Protein AF-D4LCJ6-F1 (afdb_monomer_lite)

Radius of gyration: 15.69 Å; chains: 1; bounding box: 28×30×54 Å

Structure (mmCIF, N/CA/C/O backbone):
data_AF-D4LCJ6-F1
#
_entry.id   AF-D4LCJ6-F1
#
loop_
_atom_site.group_PDB
_atom_site.id
_atom_site.type_symbol
_atom_site.label_atom_id
_atom_site.label_alt_id
_atom_site.label_comp_id
_atom_site.label_asym_id
_atom_site.label_entity_id
_atom_site.label_seq_id
_atom_site.pdbx_PDB_ins_code
_atom_site.Cartn_x
_atom_site.Cartn_y
_atom_site.C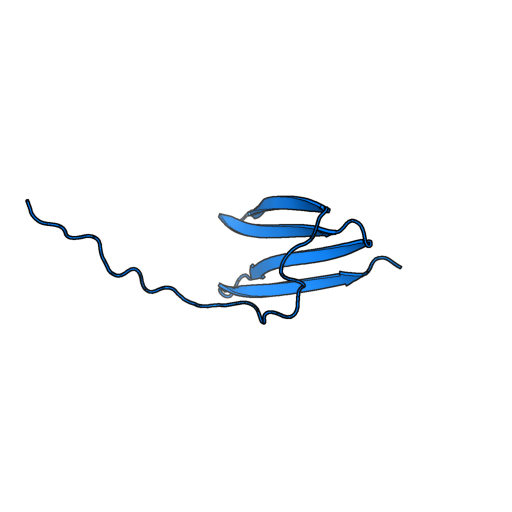artn_z
_atom_site.occupancy
_atom_site.B_iso_or_equiv
_atom_site.auth_seq_id
_atom_site.auth_comp_id
_atom_site.auth_asym_id
_atom_site.auth_atom_id
_atom_site.pdbx_PDB_model_num
ATOM 1 N N . MET A 1 1 ? 12.291 -19.426 35.248 1.00 42.31 1 MET A N 1
ATOM 2 C CA . MET A 1 1 ? 12.110 -19.014 33.836 1.00 42.31 1 MET A CA 1
ATOM 3 C C . MET A 1 1 ? 10.723 -19.450 33.379 1.00 42.31 1 MET A C 1
ATOM 5 O O . MET A 1 1 ? 10.460 -20.643 33.380 1.00 42.31 1 MET A O 1
ATOM 9 N N . LYS A 1 2 ? 9.816 -18.524 33.048 1.00 44.72 2 LYS A N 1
ATOM 10 C CA . LYS A 1 2 ? 8.513 -18.851 32.444 1.00 44.72 2 LYS A CA 1
ATOM 11 C C . LYS A 1 2 ? 8.442 -18.159 31.083 1.00 44.72 2 LYS A C 1
ATOM 13 O O . LYS A 1 2 ? 8.317 -16.943 31.032 1.00 44.72 2 LYS A O 1
ATOM 18 N N . LYS A 1 3 ? 8.568 -18.927 29.995 1.00 51.53 3 LYS A N 1
ATOM 19 C CA . LYS A 1 3 ? 8.232 -18.454 28.646 1.00 51.53 3 LYS A CA 1
ATOM 20 C C . LYS A 1 3 ? 6.712 -18.338 28.567 1.00 51.53 3 LYS A C 1
ATOM 22 O O . LYS A 1 3 ? 6.018 -19.345 28.673 1.00 51.53 3 LYS A O 1
ATOM 27 N N . LYS A 1 4 ? 6.208 -17.124 28.388 1.00 60.94 4 LYS A N 1
ATOM 28 C CA . LYS A 1 4 ? 4.849 -16.863 27.918 1.00 60.94 4 LYS A CA 1
ATOM 29 C C . LYS A 1 4 ? 4.957 -15.788 26.854 1.00 60.94 4 LYS A C 1
ATOM 31 O O . LYS A 1 4 ? 4.912 -14.610 27.177 1.00 60.94 4 LYS A O 1
ATOM 36 N N . ASN A 1 5 ? 5.122 -16.211 25.608 1.00 53.81 5 ASN A N 1
ATOM 37 C CA . ASN A 1 5 ? 4.896 -15.323 24.483 1.00 53.81 5 ASN A CA 1
ATOM 38 C C . ASN A 1 5 ? 3.808 -15.970 23.643 1.00 53.81 5 ASN A C 1
ATOM 40 O O . ASN A 1 5 ? 3.951 -17.074 23.122 1.00 53.81 5 ASN A O 1
ATOM 44 N N . GLU A 1 6 ? 2.684 -15.281 23.714 1.00 51.22 6 GLU A N 1
ATOM 45 C CA . GLU A 1 6 ? 1.371 -15.554 23.176 1.00 51.22 6 GLU A CA 1
ATOM 46 C C . GLU A 1 6 ? 1.422 -16.003 21.717 1.00 51.22 6 GLU A C 1
ATOM 48 O O . GLU A 1 6 ? 2.182 -15.487 20.897 1.00 51.22 6 GLU A O 1
ATOM 53 N N . ILE A 1 7 ? 0.565 -16.970 21.397 1.00 55.97 7 ILE A N 1
ATOM 54 C CA . ILE A 1 7 ? 0.208 -17.282 20.020 1.00 55.97 7 ILE A CA 1
ATOM 55 C C . ILE A 1 7 ? -0.593 -16.078 19.532 1.00 55.97 7 ILE A C 1
ATOM 57 O O . ILE A 1 7 ? -1.787 -15.957 19.796 1.00 55.97 7 ILE A O 1
ATOM 61 N N . VAL A 1 8 ? 0.094 -15.147 18.874 1.00 53.50 8 VAL A N 1
ATOM 62 C CA . VAL A 1 8 ? -0.558 -14.082 18.119 1.00 53.50 8 VAL A CA 1
ATOM 63 C C . VAL A 1 8 ? -1.359 -14.778 17.020 1.00 53.50 8 VAL A C 1
ATOM 65 O O . VAL A 1 8 ? -0.765 -15.547 16.257 1.00 53.50 8 VAL A O 1
ATOM 68 N N . PRO A 1 9 ? -2.681 -14.568 16.904 1.00 44.22 9 PRO A N 1
ATOM 69 C CA . PRO A 1 9 ? -3.400 -15.062 15.748 1.00 44.22 9 PRO A CA 1
ATOM 70 C C . PRO A 1 9 ? -2.835 -14.324 14.536 1.00 44.22 9 PRO A C 1
ATOM 72 O O . PRO A 1 9 ? -3.030 -13.119 14.362 1.00 44.22 9 PRO A O 1
ATOM 75 N N . SER A 1 10 ? -2.090 -15.050 13.706 1.00 45.72 10 SER A N 1
ATOM 76 C CA . SER A 1 10 ? -1.743 -14.631 12.362 1.00 45.72 10 SER A CA 1
ATOM 77 C C . SER A 1 10 ? -3.054 -14.496 11.600 1.00 45.72 10 SER A C 1
ATOM 79 O O . SER A 1 10 ? -3.572 -15.450 11.027 1.00 45.72 10 SER A O 1
ATOM 81 N N . ASN A 1 11 ? -3.631 -13.294 11.632 1.00 43.44 11 ASN A N 1
ATOM 82 C CA . ASN A 1 11 ? -4.715 -12.926 10.742 1.00 43.44 11 ASN A CA 1
ATOM 83 C C . ASN A 1 11 ? -4.137 -12.930 9.324 1.00 43.44 11 ASN A C 1
ATOM 85 O O . ASN A 1 11 ? -3.632 -11.920 8.820 1.00 43.44 11 ASN A O 1
ATOM 89 N N . SER A 1 12 ? -4.149 -14.121 8.728 1.00 46.97 12 SER A N 1
ATOM 90 C CA . SER A 1 12 ? -3.820 -14.430 7.349 1.00 46.97 12 SER A CA 1
ATOM 91 C C . SER A 1 12 ? -4.893 -13.830 6.444 1.00 46.97 12 SER A C 1
ATOM 93 O O . SER A 1 12 ? -5.563 -14.514 5.680 1.00 46.97 12 SER A O 1
ATOM 95 N N . ASN A 1 13 ? -5.012 -12.507 6.477 1.00 45.50 13 ASN A N 1
ATOM 96 C CA . ASN A 1 13 ? -5.520 -11.718 5.367 1.00 45.50 13 ASN A CA 1
ATOM 97 C C . ASN A 1 13 ? -4.412 -11.673 4.298 1.00 45.50 13 ASN A C 1
ATOM 99 O O . ASN A 1 13 ? -3.877 -10.611 3.960 1.00 45.50 13 ASN A O 1
ATOM 103 N N . SER A 1 14 ? -3.998 -12.865 3.861 1.00 48.50 14 SER A N 1
ATOM 104 C CA . SER A 1 14 ? -3.044 -13.095 2.792 1.00 48.50 14 SER A CA 1
ATOM 105 C C . SER A 1 14 ? -3.681 -12.575 1.516 1.00 48.50 14 SER A C 1
ATOM 107 O O . SER A 1 14 ? -4.715 -13.079 1.075 1.00 48.50 14 SER A O 1
ATOM 109 N N . PHE A 1 15 ? -3.085 -11.529 0.948 1.00 57.12 15 PHE A N 1
ATOM 110 C CA . PHE A 1 15 ? -3.413 -11.097 -0.403 1.00 57.12 15 PHE A CA 1
ATOM 111 C C . PHE A 1 15 ? -3.311 -12.310 -1.332 1.00 57.12 15 PHE A C 1
ATOM 113 O O . PHE A 1 15 ? -2.403 -13.123 -1.136 1.00 57.12 15 PHE A O 1
ATOM 120 N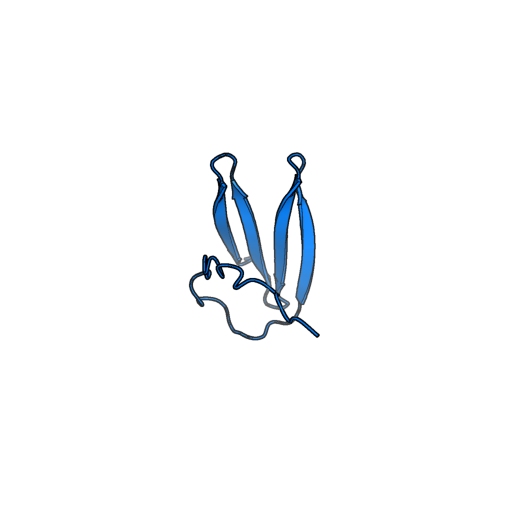 N . PRO A 1 16 ? -4.202 -12.454 -2.326 1.00 54.09 16 PRO A N 1
ATOM 121 C CA . PRO A 1 16 ? -3.998 -13.479 -3.331 1.00 54.09 16 PRO A CA 1
ATOM 122 C C . PRO A 1 16 ? -2.608 -13.246 -3.937 1.00 54.09 16 PRO A C 1
ATOM 124 O O . PRO A 1 16 ? -2.244 -12.111 -4.262 1.00 54.09 16 PRO A O 1
ATOM 127 N N . ASP A 1 17 ? -1.819 -14.317 -4.009 1.00 55.12 17 ASP A N 1
ATOM 128 C CA . ASP A 1 17 ? -0.400 -14.351 -4.391 1.00 55.12 17 ASP A CA 1
ATOM 129 C C . ASP A 1 17 ? -0.240 -14.127 -5.916 1.00 55.12 17 ASP A C 1
ATOM 131 O O . ASP A 1 17 ? 0.474 -14.833 -6.618 1.00 55.12 17 ASP A O 1
ATOM 135 N N . VAL A 1 18 ? -0.985 -13.161 -6.467 1.00 59.25 18 VAL A N 1
ATOM 136 C CA . VAL A 1 18 ? -1.077 -12.846 -7.905 1.00 59.25 18 VAL A CA 1
ATOM 137 C C . VAL A 1 18 ? 0.151 -12.064 -8.380 1.00 59.25 18 VAL A C 1
ATOM 139 O O . VAL A 1 18 ? 0.345 -11.857 -9.576 1.00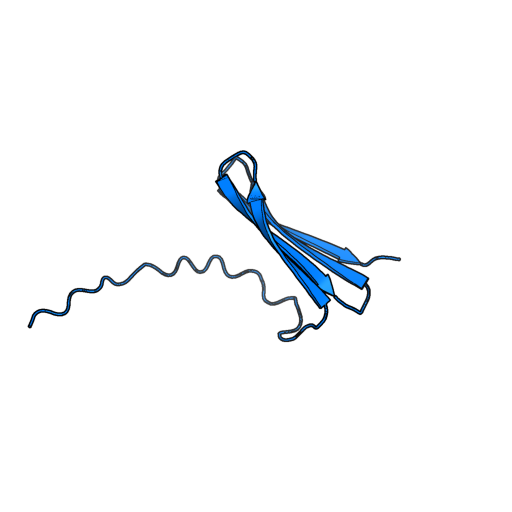 59.25 18 VAL A O 1
ATOM 142 N N . LEU A 1 19 ? 0.993 -11.600 -7.454 1.00 63.09 19 LEU A N 1
ATOM 143 C CA . LEU A 1 19 ? 2.184 -10.828 -7.778 1.00 63.09 19 LEU A CA 1
ATOM 144 C C . LEU A 1 19 ? 3.435 -11.723 -7.712 1.00 63.09 19 LEU A C 1
ATOM 146 O O . LEU A 1 19 ? 3.625 -12.427 -6.723 1.00 63.09 19 LEU A O 1
ATOM 150 N N . PRO A 1 20 ? 4.326 -11.667 -8.719 1.00 66.38 20 PRO A N 1
ATOM 151 C CA . PRO A 1 20 ? 5.659 -12.249 -8.671 1.00 66.38 20 PRO A CA 1
ATOM 152 C C . PRO A 1 20 ? 6.357 -12.015 -7.324 1.00 66.38 20 PRO A C 1
ATOM 154 O O . PRO A 1 20 ? 6.446 -10.881 -6.848 1.00 66.38 20 PRO A O 1
ATOM 157 N N . LYS A 1 21 ? 6.891 -13.096 -6.738 1.00 65.12 21 LYS A N 1
ATOM 158 C CA . LYS A 1 21 ? 7.488 -13.123 -5.387 1.00 65.12 21 LYS A CA 1
ATOM 159 C C . LYS A 1 21 ? 8.672 -12.173 -5.183 1.00 65.12 21 LYS A C 1
ATOM 161 O O . LYS A 1 21 ? 8.955 -11.801 -4.048 1.00 65.12 21 LYS A O 1
ATOM 166 N N . LYS A 1 22 ? 9.388 -11.797 -6.246 1.00 68.19 22 LYS A N 1
ATOM 167 C CA . LYS A 1 22 ? 10.507 -10.847 -6.191 1.00 68.19 22 LYS A CA 1
ATOM 168 C C . LYS A 1 22 ? 10.350 -9.822 -7.299 1.00 68.19 22 LYS A C 1
ATOM 170 O O . LYS A 1 22 ? 10.234 -10.190 -8.464 1.00 68.19 22 LYS A O 1
ATOM 175 N N . ARG A 1 23 ? 10.337 -8.550 -6.913 1.00 74.25 23 ARG A N 1
ATOM 176 C CA . ARG A 1 23 ? 10.182 -7.400 -7.803 1.00 74.25 23 ARG A CA 1
ATOM 177 C C . ARG A 1 23 ? 11.133 -6.307 -7.365 1.00 74.25 23 ARG A C 1
ATOM 179 O O . ARG A 1 23 ? 11.291 -6.082 -6.164 1.00 74.25 23 ARG A O 1
ATOM 186 N N . ARG A 1 24 ? 11.781 -5.677 -8.338 1.00 81.44 24 ARG A N 1
ATOM 187 C CA . ARG A 1 24 ? 12.675 -4.545 -8.124 1.00 81.44 24 ARG A CA 1
ATOM 188 C C . ARG A 1 24 ? 11.921 -3.270 -8.479 1.00 81.44 24 ARG A C 1
ATOM 190 O O . ARG A 1 24 ? 11.168 -3.251 -9.451 1.00 81.44 24 ARG A O 1
ATOM 197 N N . GLY A 1 25 ? 12.076 -2.240 -7.659 1.00 86.00 25 GLY A N 1
ATOM 198 C CA . GLY A 1 25 ? 11.349 -0.997 -7.843 1.00 86.00 25 GLY A CA 1
ATOM 199 C C . GLY A 1 25 ? 11.324 -0.132 -6.595 1.00 86.00 25 GLY A C 1
ATOM 200 O O . GLY A 1 25 ? 12.029 -0.384 -5.616 1.00 86.00 25 GLY A O 1
ATOM 201 N N . TRP A 1 26 ? 10.489 0.895 -6.648 1.00 90.50 26 TRP A N 1
ATOM 202 C CA . TRP A 1 26 ? 10.270 1.815 -5.548 1.00 90.50 26 TRP A CA 1
ATOM 203 C C . TRP A 1 26 ? 9.226 1.268 -4.573 1.00 90.50 26 TRP A C 1
ATOM 205 O O . TRP A 1 26 ? 8.194 0.731 -4.984 1.00 90.50 26 TRP A O 1
ATOM 215 N N . PHE A 1 27 ? 9.494 1.432 -3.280 1.00 90.88 27 PHE A N 1
ATOM 216 C CA . PHE A 1 27 ? 8.627 1.005 -2.190 1.00 90.88 27 PHE A CA 1
ATOM 217 C C . PHE A 1 27 ? 8.418 2.159 -1.211 1.00 90.88 27 PHE A C 1
ATOM 219 O O . PHE A 1 27 ? 9.380 2.796 -0.789 1.00 90.88 27 PHE A O 1
ATOM 226 N N . GLU A 1 28 ? 7.163 2.393 -0.837 1.00 91.69 28 GLU A N 1
ATOM 227 C CA . GLU A 1 28 ? 6.777 3.323 0.221 1.00 91.69 28 GLU A CA 1
ATOM 228 C C . GLU A 1 28 ? 5.775 2.642 1.144 1.00 91.69 28 GLU A C 1
ATOM 230 O O . GLU A 1 28 ? 4.770 2.084 0.698 1.00 91.69 28 GLU A O 1
ATOM 235 N N . GLU A 1 29 ? 6.036 2.736 2.438 1.00 93.31 29 GLU A N 1
ATOM 236 C CA . GLU A 1 29 ? 5.120 2.343 3.495 1.00 93.31 29 GLU A CA 1
ATOM 237 C C . GLU A 1 29 ? 4.833 3.563 4.362 1.00 93.31 29 GLU A C 1
ATOM 239 O O . GLU A 1 29 ? 5.709 4.399 4.593 1.00 93.31 29 GLU A O 1
ATOM 244 N N . GLY A 1 30 ? 3.598 3.686 4.827 1.00 93.25 30 GLY A N 1
ATOM 245 C CA . GLY A 1 30 ? 3.222 4.775 5.709 1.00 93.25 30 GLY A CA 1
ATOM 246 C C . GLY A 1 30 ? 1.850 4.579 6.317 1.00 93.25 30 GLY A C 1
ATOM 247 O O . GLY A 1 30 ? 1.192 3.556 6.133 1.00 93.25 30 GLY A O 1
ATOM 248 N N . THR A 1 31 ? 1.406 5.598 7.037 1.00 92.31 31 THR A N 1
ATOM 249 C CA . THR A 1 31 ? 0.077 5.668 7.635 1.00 92.31 31 THR A CA 1
ATOM 250 C C . THR A 1 31 ? -0.725 6.789 7.000 1.00 92.31 31 THR A C 1
ATOM 252 O O . THR A 1 31 ? -0.215 7.868 6.699 1.00 92.31 31 THR A O 1
ATOM 255 N N . ASP A 1 32 ? -2.000 6.522 6.745 1.00 87.19 32 ASP A N 1
ATOM 256 C CA . ASP A 1 32 ? -2.908 7.542 6.250 1.00 87.19 32 ASP A CA 1
ATOM 257 C C . ASP A 1 32 ? -3.346 8.510 7.365 1.00 87.19 32 ASP A C 1
ATOM 259 O O . ASP A 1 32 ? -2.972 8.380 8.530 1.00 87.19 32 ASP A O 1
ATOM 263 N N . LYS A 1 33 ? -4.188 9.489 7.013 1.00 87.38 33 LYS A N 1
ATOM 264 C CA . LYS A 1 33 ? -4.698 10.507 7.951 1.00 87.38 33 LYS A CA 1
ATOM 265 C C . LYS A 1 33 ? -5.502 9.938 9.130 1.00 87.38 33 LYS A C 1
ATOM 267 O O . LYS A 1 33 ? -5.787 10.676 10.064 1.00 87.38 33 LYS A O 1
ATOM 272 N N . LEU A 1 34 ? -5.910 8.672 9.065 1.00 86.69 34 LEU A N 1
ATOM 273 C CA . LEU A 1 34 ? -6.649 7.966 10.111 1.00 86.69 34 LEU A CA 1
ATOM 274 C C . LEU A 1 34 ? -5.759 6.955 10.854 1.00 86.69 34 LEU A C 1
ATOM 276 O O . LEU A 1 34 ? -6.269 6.144 11.621 1.00 86.69 34 LEU A O 1
ATOM 280 N N . GLY A 1 35 ? -4.441 6.983 10.626 1.00 88.50 35 GLY A N 1
ATOM 281 C CA . GLY A 1 35 ? -3.482 6.083 11.261 1.00 88.50 35 GLY A CA 1
ATOM 282 C C . GLY A 1 35 ? -3.489 4.665 10.691 1.00 88.50 35 GLY A C 1
ATOM 283 O O . GLY A 1 35 ? -2.940 3.758 11.312 1.00 88.50 35 GLY A O 1
ATOM 284 N N . ARG A 1 36 ? -4.101 4.438 9.523 1.00 89.69 36 ARG A N 1
ATOM 285 C CA . ARG A 1 36 ? -4.169 3.106 8.910 1.00 89.69 36 ARG A CA 1
ATOM 286 C C . ARG A 1 36 ? -2.970 2.875 7.996 1.00 89.69 36 ARG A C 1
ATOM 288 O O . ARG A 1 36 ? -2.638 3.771 7.216 1.00 89.69 36 ARG A O 1
ATOM 295 N N . PRO A 1 37 ? -2.342 1.691 8.046 1.00 90.31 37 PRO A N 1
ATOM 296 C CA . PRO A 1 37 ? -1.180 1.402 7.224 1.00 90.31 37 PRO A CA 1
ATOM 297 C C . 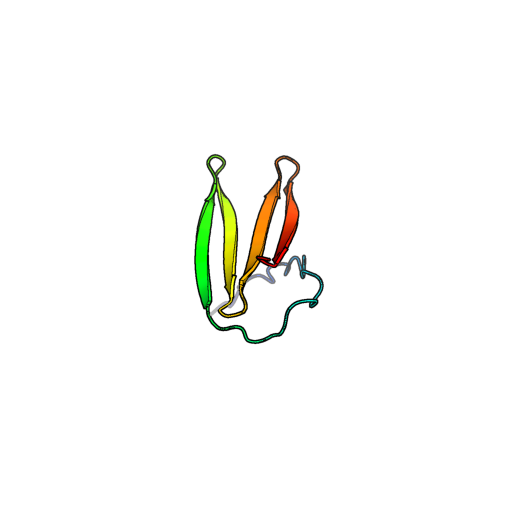PRO A 1 37 ? -1.547 1.340 5.737 1.00 90.31 37 PRO A C 1
ATOM 299 O O . PRO A 1 37 ? -2.611 0.837 5.352 1.00 90.31 37 PRO A O 1
ATOM 302 N N . PHE A 1 38 ? -0.635 1.821 4.900 1.00 91.06 38 PHE A N 1
ATOM 303 C CA . PHE A 1 38 ? -0.652 1.626 3.460 1.00 91.06 38 PHE A CA 1
ATOM 304 C C . PHE A 1 38 ? 0.736 1.219 2.957 1.00 91.06 38 PHE A C 1
ATOM 306 O O . PHE A 1 38 ? 1.757 1.660 3.476 1.00 91.06 38 PHE A O 1
ATOM 313 N N . GLU A 1 39 ? 0.757 0.434 1.884 1.00 92.94 39 GLU A N 1
ATOM 314 C CA . GLU A 1 39 ? 1.960 0.117 1.112 1.00 92.94 39 GLU A CA 1
ATOM 315 C C . GLU A 1 39 ? 1.740 0.560 -0.335 1.00 92.94 39 GLU A C 1
ATOM 317 O O . GLU A 1 39 ? 0.689 0.287 -0.922 1.00 92.94 39 GLU A O 1
ATOM 322 N N . LYS A 1 40 ? 2.735 1.193 -0.948 1.00 91.81 40 LYS A N 1
ATOM 323 C CA . LYS A 1 40 ? 2.798 1.446 -2.389 1.00 91.81 40 LYS A CA 1
ATOM 324 C C . LYS A 1 40 ? 4.062 0.806 -2.942 1.00 91.81 40 LYS A C 1
ATOM 326 O O . LYS A 1 40 ? 5.136 0.942 -2.364 1.00 91.81 40 LYS A O 1
ATOM 331 N N . LYS A 1 41 ? 3.941 0.134 -4.084 1.00 90.75 41 LYS A N 1
ATOM 332 C CA . LYS A 1 41 ? 5.082 -0.358 -4.856 1.00 90.75 41 LYS A CA 1
ATOM 333 C C . LYS A 1 41 ? 4.952 0.085 -6.300 1.00 90.75 41 LYS A C 1
ATOM 335 O O . LYS A 1 41 ? 3.858 0.027 -6.860 1.00 90.75 41 LYS A O 1
ATOM 340 N N . LEU A 1 42 ? 6.053 0.514 -6.892 1.00 90.00 42 LEU A N 1
ATOM 341 C CA . LEU A 1 42 ? 6.164 0.768 -8.319 1.00 90.00 42 LEU A CA 1
ATO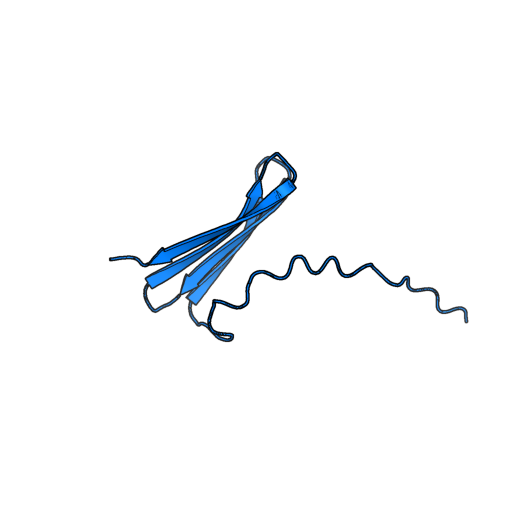M 342 C C . LEU A 1 42 ? 7.348 -0.033 -8.842 1.00 90.00 42 LEU A C 1
ATOM 344 O O . LEU A 1 42 ? 8.491 0.282 -8.521 1.00 90.00 42 LEU A O 1
ATOM 348 N N . ASP A 1 43 ? 7.057 -1.061 -9.623 1.00 88.81 43 ASP A N 1
ATOM 349 C CA . ASP A 1 43 ? 8.068 -1.932 -10.210 1.00 88.81 43 ASP A CA 1
ATOM 350 C C . ASP A 1 43 ? 8.778 -1.229 -11.383 1.00 88.81 43 ASP A C 1
ATOM 352 O O . ASP A 1 43 ? 8.204 -0.340 -12.020 1.00 88.81 43 ASP A O 1
ATOM 356 N N . GLU A 1 44 ? 10.004 -1.654 -11.701 1.00 86.44 44 GLU A N 1
ATOM 357 C CA . GLU A 1 44 ? 10.765 -1.169 -12.871 1.00 86.44 44 GLU A CA 1
ATOM 358 C C . GLU A 1 44 ? 10.004 -1.385 -14.195 1.00 86.44 44 GLU A C 1
ATOM 360 O O . GLU A 1 44 ? 10.062 -0.539 -15.083 1.00 86.44 44 GLU A O 1
ATOM 365 N N . ASP A 1 45 ? 9.182 -2.438 -14.275 1.00 83.06 45 ASP A N 1
ATOM 366 C CA . ASP A 1 45 ? 8.296 -2.742 -15.412 1.00 83.06 45 ASP A CA 1
ATOM 367 C C . ASP A 1 45 ? 7.065 -1.809 -15.510 1.00 83.06 45 ASP A C 1
ATOM 369 O O . ASP A 1 45 ? 6.119 -2.071 -16.259 1.00 83.06 45 ASP A O 1
ATOM 373 N N . GLY A 1 46 ? 7.011 -0.746 -14.699 1.00 84.38 46 GLY A N 1
ATOM 374 C CA . GLY A 1 46 ? 5.919 0.231 -14.690 1.00 84.38 46 GLY A CA 1
ATOM 375 C C . GLY A 1 46 ? 4.636 -0.259 -14.013 1.00 84.38 46 GLY A C 1
ATOM 376 O O . GLY A 1 46 ? 3.581 0.372 -14.139 1.00 84.38 46 GLY A O 1
ATOM 377 N N . LEU A 1 47 ? 4.694 -1.377 -13.287 1.00 87.94 47 LEU A N 1
ATOM 378 C CA . LEU A 1 47 ? 3.550 -1.917 -12.566 1.00 87.94 47 LEU A CA 1
ATOM 379 C C . LEU A 1 47 ? 3.442 -1.301 -11.172 1.00 87.94 47 LEU A C 1
ATOM 381 O O . LEU A 1 47 ? 4.302 -1.466 -10.311 1.00 87.94 47 LEU A O 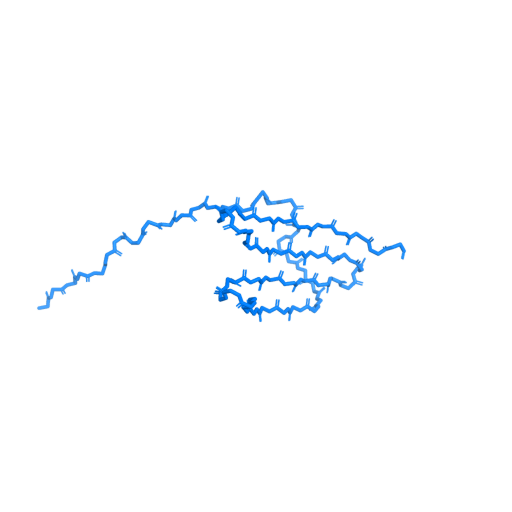1
ATOM 385 N N . TYR A 1 48 ? 2.339 -0.606 -10.946 1.00 90.00 48 TYR A N 1
ATOM 386 C CA . TYR A 1 48 ? 2.004 0.014 -9.681 1.00 90.00 48 TYR A CA 1
ATOM 387 C C . TYR A 1 48 ? 1.070 -0.878 -8.867 1.00 90.00 48 TYR A C 1
ATOM 389 O O . TYR A 1 48 ? 0.040 -1.349 -9.358 1.00 90.00 48 TYR A O 1
ATOM 397 N N . THR A 1 49 ? 1.389 -1.052 -7.590 1.00 90.50 49 THR A N 1
ATOM 398 C CA . THR A 1 49 ? 0.537 -1.732 -6.615 1.00 90.50 49 THR A CA 1
ATOM 399 C C . THR A 1 49 ? 0.359 -0.863 -5.379 1.00 90.50 49 THR A C 1
ATOM 401 O O . THR A 1 49 ? 1.294 -0.218 -4.914 1.00 90.50 49 THR A O 1
ATOM 404 N N . LYS A 1 50 ? -0.857 -0.827 -4.840 1.00 91.56 50 LYS A N 1
ATOM 405 C CA . LYS A 1 50 ? -1.170 -0.123 -3.597 1.00 91.56 50 LYS A CA 1
ATOM 406 C C . LYS A 1 50 ? -2.043 -0.991 -2.716 1.00 91.56 50 LYS A C 1
ATOM 408 O O . LYS A 1 50 ? -3.108 -1.423 -3.150 1.00 91.56 50 LYS A O 1
ATOM 413 N N . LYS A 1 51 ? -1.614 -1.199 -1.480 1.00 91.62 51 LYS A N 1
ATOM 414 C CA . LYS A 1 51 ? -2.400 -1.827 -0.422 1.00 91.62 51 LYS A CA 1
ATOM 415 C C . LYS A 1 51 ? -2.798 -0.761 0.581 1.00 91.62 51 LYS A C 1
ATOM 417 O O . LYS A 1 51 ? -1.961 0.028 1.002 1.00 91.62 51 LYS A O 1
ATOM 422 N N . GLU A 1 52 ? -4.062 -0.733 0.958 1.00 91.69 52 GLU A N 1
ATOM 423 C CA . GLU A 1 52 ? -4.581 0.199 1.957 1.00 91.69 52 GLU A CA 1
ATOM 424 C C . GLU A 1 52 ? -5.724 -0.440 2.745 1.00 91.69 52 GLU A C 1
ATOM 426 O O . GLU A 1 52 ? -6.321 -1.421 2.296 1.00 91.69 52 GLU A O 1
ATOM 431 N N . ILE A 1 53 ? -6.039 0.116 3.913 1.00 90.00 53 ILE A N 1
ATOM 432 C CA . ILE A 1 53 ? -7.212 -0.271 4.701 1.00 90.00 53 ILE A CA 1
ATOM 433 C C . ILE A 1 53 ? -8.288 0.807 4.538 1.00 90.00 53 ILE A C 1
ATOM 435 O O . ILE A 1 53 ? -8.052 1.992 4.773 1.00 90.00 53 ILE A O 1
ATOM 439 N N . LEU A 1 54 ? -9.479 0.397 4.112 1.00 88.25 54 LEU A N 1
ATOM 440 C CA . LEU A 1 54 ? -10.646 1.251 3.929 1.00 88.25 54 LEU A CA 1
ATOM 441 C C . LEU A 1 54 ? -11.301 1.619 5.271 1.00 88.25 54 LEU A C 1
ATOM 443 O O . LEU A 1 54 ? -10.854 1.228 6.350 1.00 88.25 54 LEU A O 1
ATOM 447 N N . LYS A 1 55 ? -12.317 2.495 5.230 1.00 85.38 55 LYS A N 1
ATOM 448 C CA . LYS A 1 55 ? -12.970 3.047 6.442 1.00 85.38 55 LYS A CA 1
ATOM 449 C C . LYS A 1 55 ? -13.704 1.987 7.256 1.00 85.38 55 LYS A C 1
ATOM 451 O O . LYS A 1 55 ? -13.745 2.087 8.471 1.00 85.38 55 LYS A O 1
ATOM 456 N N . ASP A 1 56 ? -14.221 0.983 6.574 1.00 88.44 56 ASP A N 1
ATOM 457 C CA . ASP A 1 56 ? -14.876 -0.204 7.116 1.00 88.44 56 ASP A CA 1
ATOM 458 C C . ASP A 1 56 ? -13.884 -1.263 7.639 1.00 88.44 56 ASP A C 1
ATOM 460 O O . ASP A 1 56 ? -14.301 -2.321 8.096 1.00 88.44 56 ASP A O 1
ATOM 464 N N . GLY A 1 57 ? -12.571 -1.009 7.568 1.00 85.31 57 GLY A N 1
ATOM 465 C CA . GLY A 1 57 ? -11.536 -1.978 7.939 1.00 85.31 57 GLY A CA 1
ATOM 466 C C . GLY A 1 57 ? -11.193 -2.978 6.830 1.00 85.31 57 GLY A C 1
ATOM 467 O O . GLY A 1 57 ? -10.276 -3.788 6.996 1.00 85.31 57 GLY A O 1
ATOM 468 N N . THR A 1 58 ? -11.863 -2.903 5.678 1.00 90.12 58 THR A N 1
ATOM 469 C CA . THR A 1 58 ? -11.597 -3.787 4.543 1.00 90.12 58 THR A CA 1
ATOM 470 C C . THR A 1 58 ? -10.230 -3.477 3.940 1.00 90.12 58 THR A C 1
ATOM 472 O O . THR A 1 58 ? -9.910 -2.332 3.618 1.00 90.12 58 THR A O 1
ATOM 475 N N . ARG A 1 59 ? -9.399 -4.505 3.749 1.00 87.25 59 ARG A N 1
ATOM 476 C CA . ARG A 1 59 ? -8.120 -4.361 3.041 1.00 87.25 59 ARG A CA 1
ATOM 477 C C . ARG A 1 59 ? -8.374 -4.298 1.538 1.00 87.25 59 ARG A C 1
ATOM 479 O O . ARG A 1 59 ? -9.007 -5.186 0.977 1.00 87.25 59 ARG A O 1
ATOM 486 N N . LYS A 1 60 ? -7.839 -3.278 0.876 1.00 89.88 60 LYS A N 1
ATOM 487 C CA . LYS A 1 60 ? -7.961 -3.062 -0.566 1.00 89.88 60 LYS A CA 1
ATOM 488 C C . LYS A 1 60 ? -6.597 -3.167 -1.236 1.00 89.88 60 LYS A C 1
ATOM 490 O O . LYS A 1 60 ? -5.646 -2.513 -0.814 1.00 89.88 60 LYS A O 1
ATOM 495 N N . LEU A 1 61 ? -6.526 -3.947 -2.314 1.00 89.56 61 LEU A N 1
ATOM 496 C CA . LEU A 1 61 ? -5.386 -4.003 -3.227 1.00 89.56 61 LEU A CA 1
ATOM 497 C C . LEU A 1 61 ? -5.770 -3.334 -4.549 1.00 89.56 61 LEU A C 1
ATOM 499 O O . LEU A 1 61 ? -6.757 -3.701 -5.176 1.00 89.56 61 LEU A O 1
ATOM 503 N N . THR A 1 62 ? -4.978 -2.359 -4.976 1.00 89.75 62 THR A N 1
ATOM 504 C CA . THR A 1 62 ? -5.093 -1.711 -6.283 1.00 89.75 62 THR A CA 1
ATOM 505 C C . THR A 1 62 ? -3.874 -2.077 -7.114 1.00 89.75 62 THR A C 1
ATOM 507 O O . THR A 1 62 ? -2.750 -1.909 -6.646 1.00 89.75 62 THR A O 1
ATOM 510 N N . ILE A 1 63 ? -4.090 -2.540 -8.343 1.00 90.38 63 ILE A N 1
ATOM 511 C CA . ILE A 1 63 ? -3.034 -2.877 -9.302 1.00 90.38 63 ILE A CA 1
ATOM 512 C C . ILE A 1 63 ? -3.276 -2.041 -10.560 1.00 90.38 63 ILE A C 1
ATOM 514 O O . ILE A 1 63 ? -4.387 -2.029 -11.086 1.00 90.38 63 ILE A O 1
ATOM 518 N N . LYS A 1 64 ? -2.261 -1.310 -11.022 1.00 88.12 64 LYS A N 1
ATOM 519 C CA . LYS A 1 64 ? -2.312 -0.500 -12.246 1.00 88.12 64 LYS A CA 1
ATOM 520 C C . LYS A 1 64 ? -1.022 -0.689 -13.025 1.00 88.12 64 LYS A C 1
ATOM 522 O O . LYS A 1 64 ? 0.049 -0.454 -12.481 1.00 88.12 64 LYS A O 1
ATOM 527 N N . LYS A 1 65 ? -1.107 -1.061 -14.297 1.00 84.50 65 LYS A N 1
ATOM 528 C CA . LYS A 1 65 ? 0.044 -1.010 -15.202 1.00 84.50 65 LYS A CA 1
ATOM 529 C C . LYS A 1 65 ? 0.088 0.389 -15.818 1.00 84.50 65 LYS A C 1
ATOM 531 O O . LYS A 1 65 ? -0.956 0.862 -16.269 1.00 84.50 65 LYS A O 1
ATOM 536 N N . LYS A 1 66 ? 1.233 1.079 -15.782 1.00 70.50 66 LYS A N 1
ATOM 537 C CA . LYS A 1 66 ? 1.392 2.274 -16.620 1.00 70.50 66 LYS A CA 1
ATOM 538 C C . LYS A 1 66 ? 1.304 1.845 -18.098 1.00 70.50 66 LYS A C 1
ATOM 540 O O . LYS A 1 66 ? 1.852 0.787 -18.415 1.00 70.50 66 LYS A O 1
ATOM 545 N N . PRO A 1 67 ? 0.573 2.589 -18.946 1.00 60.38 67 PRO A N 1
ATOM 546 C CA . PRO A 1 67 ? 0.645 2.409 -20.392 1.00 60.38 67 PRO A CA 1
ATOM 547 C C . PRO A 1 67 ? 2.046 2.737 -20.914 1.00 60.38 67 PRO A C 1
ATOM 549 O O . PRO A 1 67 ? 2.738 3.560 -20.265 1.00 60.38 67 PRO A O 1
#

Secondary structure (DSSP, 8-state):
----------------S-S-S---EEEEEEE-TTS-EEEEEEETTSEEEEEEE-TTS-EEEEEEE--

Foldseek 3Di:
DDDDDDPDPPPPPPDPPPDDPDFDFDKDWDADPVRWIKIWTQGPQQKIWIWTQDPVRDIDIDIDHDD

pLDDT: mean 76.43, std 17.35, range [42.31, 93.31]

Organism: Ruminococcus champanellensis (strain DSM 18848 / JCM 17042 / KCTC 15320 / 18P13) (NCBI:txid213810)

Sequence (67 aa):
MKKKNEIVPSNSNSFPDVLPKKRRGWFEEGTDKLGRPFEKKLDEDGLYTKKEILKDGTRKLTIKKKP